Protein AF-A0A2Y9SHF9-F1 (afdb_monomer)

Organism: Physeter macrocephalus (NCBI:txid9755)

Mean predicted aligned error: 4.74 Å

Secondary structure (DSSP, 8-state):
-TTT-----HHHHHHTTS-S----TTTHHHHHHHHHHHHHHS-HHHHHHHHHHHHHTTHHHHHHHHHHHHHHHHHHHTSHHHHHHHHHHHHHHHHT-

InterPro domains:
  IPR001753 Enoyl-CoA hydratase/isomerase-like domain [PF00378] (1-93)
  IPR014748 Enoyl-CoA hydratase, C-terminal [G3DSA:1.10.12.10] (41-97)
  IPR029045 ClpP/crotonase-like domain superfamily [SSF52096] (1-84)
  IPR051053 Enoyl-CoA hydratase/isomerase and chromodomain-containing protein [PTHR43684] (1-96)

pLDDT: mean 94.48, std 7.73, range [48.03, 98.62]

Sequence (97 aa):
MLLGGRKLTAQEACGKGLVSQVFWPGTFTQEVMVRVKELASCSPVVLEESKALVRCNMKLELEQANERECEVLKKIWGSAQGMDSMLKYLQRKIDEF

Foldseek 3Di:
DPPVPDDDDQVRCCVVVNHVDDDDPVCVVVVVVVVVVVVVPDDPVVVVVVVCVVCVVCVVVVVVVVVVVVVVVVVLCPDPNSVVVVVVVVVVVVVVD

Structure (mmCIF, N/CA/C/O backbone):
data_AF-A0A2Y9SHF9-F1
#
_entry.id   AF-A0A2Y9SHF9-F1
#
loop_
_atom_site.group_PDB
_atom_site.id
_atom_site.type_symbol
_atom_site.label_atom_id
_atom_site.label_alt_id
_atom_site.label_comp_id
_atom_site.label_asym_id
_atom_site.label_entity_id
_atom_site.label_seq_id
_atom_site.pdbx_PDB_ins_code
_atom_site.Cartn_x
_atom_site.Cartn_y
_atom_site.Cartn_z
_atom_site.occupancy
_atom_site.B_iso_or_equiv
_atom_site.auth_seq_id
_atom_site.auth_comp_id
_atom_site.auth_asym_id
_atom_site.auth_atom_id
_atom_site.pdbx_PDB_model_num
ATOM 1 N N . MET A 1 1 ? -1.634 -5.908 -13.264 1.00 86.50 1 MET A N 1
ATOM 2 C CA . MET A 1 1 ? -1.306 -4.540 -12.809 1.00 86.50 1 MET A CA 1
ATOM 3 C C . MET A 1 1 ? 0.113 -4.176 -13.206 1.00 86.50 1 MET A C 1
ATOM 5 O O . MET A 1 1 ? 0.263 -3.215 -13.937 1.00 86.50 1 MET A O 1
ATOM 9 N N . LEU A 1 2 ? 1.112 -4.976 -12.819 1.00 92.94 2 LEU A N 1
ATOM 10 C CA . LEU A 1 2 ? 2.528 -4.630 -12.992 1.00 92.94 2 LEU A CA 1
ATOM 11 C C . LEU A 1 2 ? 2.990 -4.519 -14.458 1.00 92.94 2 LEU A C 1
ATOM 13 O O . LEU A 1 2 ? 3.542 -3.496 -14.830 1.00 92.94 2 LEU A O 1
ATOM 17 N N . LEU A 1 3 ? 2.720 -5.517 -15.309 1.00 91.31 3 LEU A N 1
ATOM 18 C CA . LEU A 1 3 ? 3.216 -5.504 -16.700 1.00 91.31 3 LEU A CA 1
ATOM 19 C C . LEU A 1 3 ? 2.264 -4.810 -17.685 1.00 91.31 3 LEU A C 1
ATOM 21 O O . LEU A 1 3 ? 2.690 -4.059 -18.550 1.00 91.31 3 LEU A O 1
ATOM 25 N N . GLY A 1 4 ? 0.956 -5.046 -17.545 1.00 88.31 4 GLY A N 1
ATOM 26 C CA . GLY A 1 4 ? -0.053 -4.502 -18.463 1.00 88.31 4 GLY A CA 1
ATOM 27 C C . GLY A 1 4 ? -0.532 -3.082 -18.145 1.00 88.31 4 GLY A C 1
ATOM 28 O O . GLY A 1 4 ? -1.436 -2.604 -18.818 1.00 88.31 4 GLY A O 1
ATOM 29 N N . GLY A 1 5 ? -0.037 -2.444 -17.075 1.00 89.38 5 GLY A N 1
ATOM 30 C CA . GLY A 1 5 ? -0.367 -1.053 -16.716 1.00 89.38 5 GLY A CA 1
ATOM 31 C C . GLY A 1 5 ? -1.857 -0.729 -16.506 1.00 89.38 5 GLY A C 1
ATOM 32 O O . GLY A 1 5 ? -2.235 0.440 -16.459 1.00 89.38 5 GLY A O 1
ATOM 33 N N . ARG A 1 6 ? -2.728 -1.741 -16.408 1.00 94.25 6 ARG A N 1
ATOM 34 C CA . ARG A 1 6 ? -4.185 -1.563 -16.353 1.00 94.25 6 ARG A CA 1
ATOM 35 C C . ARG A 1 6 ? -4.608 -0.823 -15.081 1.00 94.25 6 ARG A C 1
ATOM 37 O O . ARG A 1 6 ? -4.343 -1.301 -13.976 1.00 94.25 6 ARG A O 1
ATOM 44 N N . LYS A 1 7 ? -5.338 0.282 -15.257 1.00 95.06 7 LYS A N 1
ATOM 45 C CA . LYS A 1 7 ? -6.026 1.009 -14.180 1.00 95.06 7 LYS A CA 1
ATOM 46 C C . LYS A 1 7 ? -7.223 0.199 -13.678 1.00 95.06 7 LYS A C 1
ATOM 48 O O . LYS A 1 7 ? -7.902 -0.448 -14.474 1.00 95.06 7 LYS A O 1
ATOM 53 N N . LEU A 1 8 ? -7.464 0.243 -12.372 1.00 95.81 8 LEU A N 1
ATOM 54 C CA . LEU A 1 8 ? -8.583 -0.434 -11.719 1.00 95.81 8 LEU A CA 1
ATOM 55 C C . LEU A 1 8 ? -9.496 0.593 -11.056 1.00 95.81 8 LEU A C 1
ATOM 57 O O . LEU A 1 8 ? -9.021 1.570 -10.478 1.00 95.81 8 LEU A O 1
ATOM 61 N N . THR A 1 9 ? -10.798 0.344 -11.114 1.00 97.50 9 THR A N 1
ATOM 62 C CA . THR A 1 9 ? -11.783 1.043 -10.284 1.00 97.50 9 THR A CA 1
ATOM 63 C C . THR A 1 9 ? -11.660 0.609 -8.818 1.00 97.50 9 THR A C 1
ATOM 65 O O . THR A 1 9 ? -11.090 -0.441 -8.512 1.00 97.50 9 THR A O 1
ATOM 68 N N . ALA A 1 10 ? -12.239 1.384 -7.893 1.00 97.62 10 ALA A N 1
ATOM 69 C CA . ALA A 1 10 ? -12.247 1.033 -6.469 1.00 97.62 10 ALA A CA 1
ATOM 70 C C . ALA A 1 10 ? -12.907 -0.336 -6.207 1.00 97.62 10 ALA A C 1
ATOM 72 O O . ALA A 1 10 ? -12.397 -1.126 -5.417 1.00 97.62 10 ALA A O 1
ATOM 73 N N . GLN A 1 11 ? -13.997 -0.645 -6.921 1.00 97.56 11 GLN A N 1
ATOM 74 C CA . GLN A 1 11 ? -14.704 -1.927 -6.815 1.00 97.56 11 GLN A CA 1
ATOM 75 C C . GLN A 1 11 ? -13.848 -3.099 -7.312 1.00 97.56 11 GLN A C 1
ATOM 77 O O . GLN A 1 11 ? -13.742 -4.122 -6.640 1.00 97.56 11 GLN A O 1
ATOM 82 N N . GLU A 1 12 ? -13.165 -2.944 -8.449 1.00 97.56 12 GLU A N 1
ATOM 83 C CA . GLU A 1 12 ? -12.260 -3.982 -8.960 1.00 97.56 12 GLU A CA 1
ATOM 84 C C . GLU A 1 12 ? -11.056 -4.211 -8.043 1.00 97.56 12 GLU A C 1
ATOM 8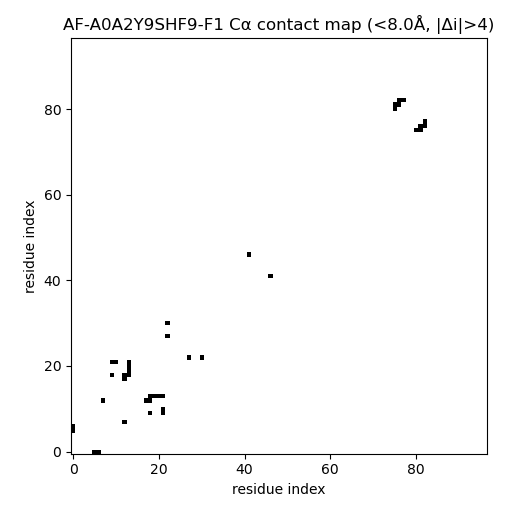6 O O . GLU A 1 12 ? -10.624 -5.349 -7.866 1.00 97.56 12 GLU A O 1
ATOM 91 N N . ALA A 1 13 ? -10.503 -3.142 -7.463 1.00 97.81 13 ALA A N 1
ATOM 92 C CA . ALA A 1 13 ? -9.416 -3.240 -6.496 1.00 97.81 13 ALA A CA 1
ATOM 93 C C . ALA A 1 13 ? -9.873 -3.943 -5.206 1.00 97.81 13 ALA A C 1
ATOM 95 O O . ALA A 1 13 ? -9.126 -4.756 -4.658 1.00 97.81 13 ALA A O 1
ATOM 96 N N . CYS A 1 14 ? -11.113 -3.693 -4.770 1.00 97.56 14 CYS A N 1
ATOM 97 C CA . CYS A 1 14 ? -11.725 -4.374 -3.632 1.00 97.56 14 CYS A CA 1
ATOM 98 C C . CYS A 1 14 ? -11.882 -5.875 -3.895 1.00 97.56 14 CYS A C 1
ATOM 100 O O . CYS A 1 14 ? -11.426 -6.693 -3.101 1.00 97.56 14 CYS A O 1
ATOM 102 N N . GLY A 1 15 ? -12.408 -6.252 -5.065 1.00 97.56 15 GLY A N 1
ATOM 103 C CA . GLY A 1 15 ? -12.531 -7.657 -5.473 1.00 97.56 15 GLY A CA 1
ATOM 104 C C . GLY A 1 15 ? -11.193 -8.391 -5.646 1.00 97.56 15 GLY A C 1
ATOM 105 O O . GLY A 1 15 ? 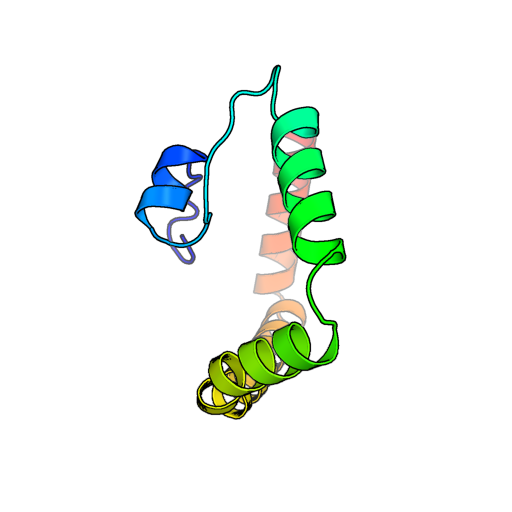-11.172 -9.615 -5.736 1.00 97.56 15 GLY A O 1
ATOM 106 N N . LYS A 1 16 ? -10.069 -7.665 -5.693 1.00 97.12 16 LYS A N 1
ATOM 107 C CA . LYS A 1 16 ? -8.705 -8.218 -5.769 1.00 97.12 16 LYS A CA 1
ATOM 108 C C . LYS A 1 16 ? -7.947 -8.173 -4.438 1.00 97.12 16 LYS A C 1
ATOM 110 O O . LYS A 1 16 ? -6.773 -8.529 -4.421 1.00 97.12 16 LYS A O 1
ATOM 115 N N . GLY A 1 17 ? -8.580 -7.720 -3.355 1.00 96.62 17 GLY A N 1
ATOM 116 C CA . GLY A 1 17 ? -7.962 -7.629 -2.029 1.00 96.62 17 GLY A CA 1
ATOM 117 C C . GLY A 1 17 ? -6.974 -6.470 -1.849 1.00 96.62 17 GLY A C 1
ATOM 118 O O . GLY A 1 17 ? -6.267 -6.433 -0.849 1.00 96.62 17 GLY A O 1
ATOM 119 N N . LEU A 1 18 ? -6.913 -5.518 -2.789 1.00 97.12 18 LEU A N 1
ATOM 120 C CA . LEU A 1 18 ? -6.073 -4.318 -2.664 1.00 97.12 18 LEU A CA 1
ATOM 121 C C . LEU A 1 18 ? -6.757 -3.217 -1.837 1.00 97.12 18 LEU A C 1
ATOM 123 O O . LEU A 1 18 ? -6.090 -2.392 -1.219 1.00 97.12 18 LEU A O 1
ATOM 127 N N . VAL A 1 19 ? -8.090 -3.198 -1.843 1.00 97.88 19 VAL A N 1
ATOM 128 C CA . VAL A 1 19 ? -8.928 -2.277 -1.067 1.00 97.88 19 VAL A CA 1
ATOM 129 C C . VAL A 1 19 ? -9.799 -3.102 -0.126 1.00 97.88 19 VAL A C 1
ATOM 131 O O . VAL A 1 19 ? -10.410 -4.074 -0.557 1.00 97.88 19 VAL A O 1
ATOM 134 N N . SER A 1 20 ? -9.882 -2.712 1.145 1.00 97.06 20 SER A N 1
ATOM 135 C CA . SER A 1 20 ? -10.679 -3.449 2.137 1.00 97.06 20 SER A CA 1
ATOM 136 C C . SER A 1 20 ? -12.181 -3.171 2.030 1.00 97.06 20 SER A C 1
ATOM 138 O O . SER A 1 20 ? -12.986 -4.051 2.314 1.00 97.06 20 SER A O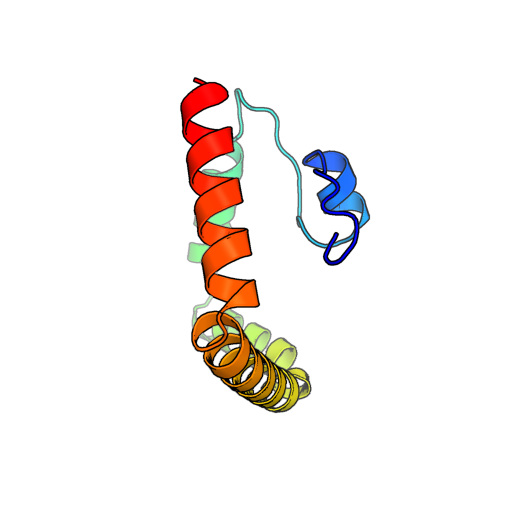 1
ATOM 140 N N . GLN A 1 21 ? -12.571 -1.949 1.649 1.00 97.25 21 GLN A N 1
ATOM 141 C CA . GLN A 1 21 ? -13.970 -1.544 1.490 1.00 97.25 21 GLN A CA 1
ATOM 142 C C . GLN A 1 21 ? -14.082 -0.299 0.595 1.00 97.25 21 GLN A C 1
ATOM 144 O O . GLN A 1 21 ? -13.201 0.560 0.609 1.0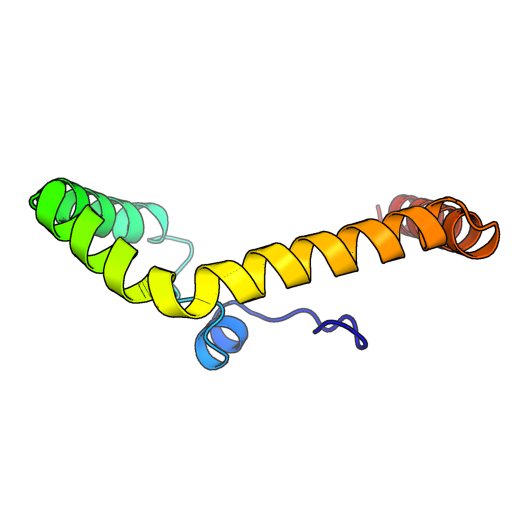0 97.25 21 GLN A O 1
ATOM 149 N N . VAL A 1 22 ? -15.173 -0.186 -0.168 1.00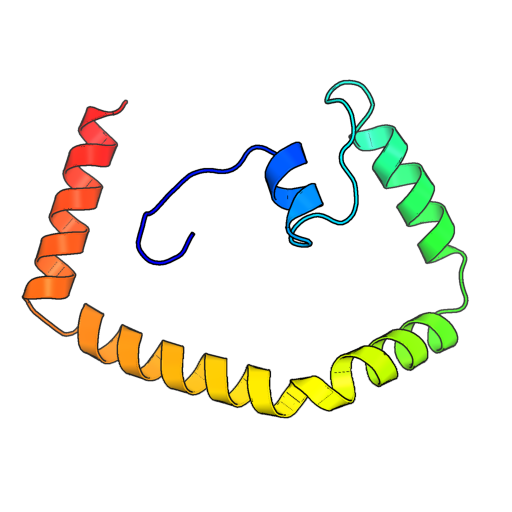 97.88 22 VAL A N 1
ATOM 150 C CA . VAL A 1 22 ? -15.468 0.967 -1.036 1.00 97.88 22 VAL A CA 1
ATOM 151 C C . VAL A 1 22 ? -16.646 1.756 -0.472 1.00 97.88 22 VAL A C 1
ATOM 153 O O . VAL A 1 22 ? -17.676 1.172 -0.142 1.00 97.88 22 VAL A O 1
ATOM 156 N N . PHE A 1 23 ? -16.510 3.081 -0.422 1.00 97.50 23 PHE A N 1
ATOM 157 C CA . PHE A 1 23 ? -17.571 4.001 -0.008 1.00 97.50 23 PHE A CA 1
ATOM 158 C C . PHE A 1 23 ? -17.925 4.976 -1.128 1.00 97.50 23 PHE A C 1
ATOM 160 O O . PHE A 1 23 ? -17.119 5.242 -2.023 1.00 97.50 23 PHE A O 1
ATOM 167 N N . TRP A 1 24 ? -19.135 5.528 -1.062 1.00 96.69 24 TRP A N 1
ATOM 168 C CA . TRP A 1 24 ? -19.579 6.556 -1.994 1.00 96.69 24 TRP 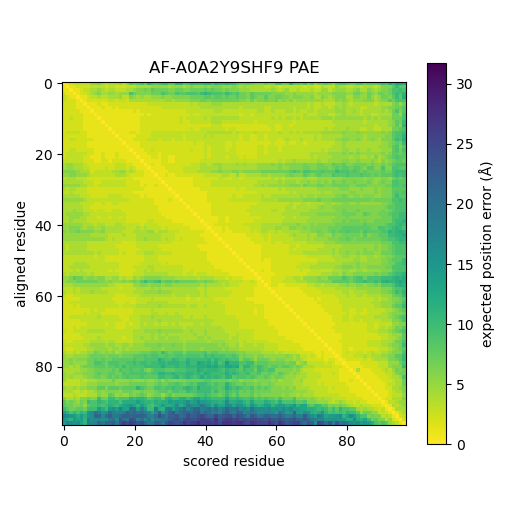A CA 1
ATOM 169 C C . TRP A 1 24 ? -18.854 7.883 -1.744 1.00 96.69 24 TRP A C 1
ATOM 171 O O . TRP A 1 24 ? -18.604 8.225 -0.587 1.00 96.69 24 TRP A O 1
ATOM 181 N N . PRO A 1 25 ? -18.573 8.681 -2.791 1.00 97.06 25 PRO A N 1
ATOM 182 C CA . PRO A 1 25 ? -17.845 9.940 -2.635 1.00 97.06 25 PRO A CA 1
ATOM 183 C C . PRO A 1 25 ? -18.483 10.905 -1.626 1.00 97.06 25 PRO A C 1
ATOM 185 O O . PRO A 1 25 ? -17.772 11.520 -0.839 1.00 97.06 25 PRO A O 1
ATOM 188 N N . GLY A 1 26 ? -19.818 10.998 -1.604 1.00 97.69 26 GLY A N 1
ATOM 189 C CA . GLY A 1 26 ? -20.544 11.914 -0.716 1.00 97.69 26 GLY A CA 1
ATOM 190 C C . GLY A 1 26 ? -20.486 11.551 0.771 1.00 97.69 26 GLY A C 1
ATOM 191 O O . GLY A 1 26 ? -20.658 12.429 1.609 1.00 97.69 26 GLY A O 1
ATOM 192 N N . THR A 1 27 ? -20.220 10.287 1.113 1.00 96.81 27 THR A N 1
ATOM 193 C CA . THR A 1 27 ? -20.174 9.812 2.508 1.00 96.81 27 THR A CA 1
ATOM 194 C C . THR A 1 27 ? -18.790 9.343 2.943 1.00 96.81 27 THR A C 1
ATOM 196 O O . THR A 1 27 ? -18.593 9.062 4.123 1.00 96.81 27 THR A O 1
ATOM 199 N N . PHE A 1 28 ? -17.815 9.299 2.028 1.00 97.69 28 PHE A N 1
ATOM 200 C CA . PHE A 1 28 ? -16.482 8.738 2.255 1.00 97.69 28 PHE A CA 1
ATOM 201 C C . PHE A 1 28 ? -15.844 9.227 3.561 1.00 97.69 28 PHE A C 1
ATOM 203 O O . PHE A 1 28 ? -15.473 8.420 4.410 1.00 97.69 28 PHE A O 1
ATOM 210 N N . THR A 1 29 ? -15.775 10.544 3.760 1.00 97.75 29 THR A N 1
ATOM 211 C CA . THR A 1 29 ? -15.152 11.129 4.954 1.00 97.75 29 THR A CA 1
ATOM 212 C C . THR A 1 29 ? -15.874 10.713 6.233 1.00 97.75 29 THR A C 1
ATOM 214 O O . THR A 1 29 ? -15.227 10.348 7.211 1.00 97.75 29 THR A O 1
ATOM 217 N N . GLN A 1 30 ? -17.208 10.727 6.239 1.00 97.88 30 GLN A N 1
ATOM 218 C CA . GLN A 1 30 ? -17.992 10.343 7.412 1.00 97.88 30 GLN A CA 1
ATOM 219 C C . GLN A 1 30 ? -17.799 8.858 7.750 1.00 97.88 30 GLN A C 1
ATOM 221 O O . GLN A 1 30 ? -17.504 8.528 8.897 1.00 97.88 30 GLN A O 1
ATOM 226 N N . GLU A 1 31 ? -17.906 7.980 6.751 1.00 97.75 31 GLU A N 1
ATOM 227 C CA . GLU A 1 31 ? -17.741 6.528 6.900 1.00 97.75 31 GLU A CA 1
ATOM 228 C C . GLU A 1 31 ? -16.346 6.152 7.422 1.00 97.75 31 GLU A C 1
ATOM 230 O O . GLU A 1 31 ? -16.216 5.278 8.285 1.00 97.75 31 GLU A O 1
ATOM 235 N N . VAL A 1 32 ? -15.302 6.832 6.933 1.00 98.19 32 VAL A N 1
ATOM 236 C CA . VAL A 1 32 ? -13.923 6.654 7.408 1.00 98.19 32 VAL A CA 1
ATOM 237 C C . VAL A 1 32 ? -13.784 7.143 8.847 1.00 98.19 32 VAL A C 1
ATOM 239 O O . VAL A 1 32 ? -13.245 6.425 9.688 1.00 98.19 32 VAL A O 1
ATOM 242 N N . MET A 1 33 ? -14.297 8.335 9.163 1.00 98.12 33 MET A N 1
ATOM 243 C CA . MET A 1 33 ? -14.146 8.918 10.498 1.00 98.12 33 MET A CA 1
ATOM 244 C C . MET A 1 33 ? -14.834 8.102 11.592 1.00 98.12 33 MET A C 1
ATOM 246 O O . MET A 1 33 ? -14.298 8.017 12.695 1.00 98.12 33 MET A O 1
ATOM 250 N N . VAL A 1 34 ? -15.991 7.495 11.313 1.00 97.94 34 VAL A N 1
ATOM 251 C CA . VAL A 1 34 ? -16.667 6.601 12.269 1.00 97.94 34 VAL A CA 1
ATOM 252 C C . VAL A 1 34 ? -15.773 5.402 12.604 1.00 97.94 34 VAL A C 1
ATOM 254 O O . VAL A 1 34 ? -15.469 5.180 13.773 1.00 97.94 34 VAL A O 1
ATOM 257 N N . ARG A 1 35 ? -15.236 4.715 11.591 1.00 97.75 35 ARG A N 1
ATOM 258 C CA . ARG A 1 35 ? -14.361 3.542 11.779 1.00 97.75 35 ARG A CA 1
ATOM 259 C C . ARG A 1 35 ? -13.040 3.884 12.459 1.00 97.75 35 ARG A C 1
ATOM 261 O O . ARG A 1 35 ? -12.546 3.119 13.279 1.00 97.75 35 ARG A O 1
ATOM 268 N N . VAL A 1 36 ? -12.460 5.043 12.146 1.00 97.88 36 VAL A N 1
ATOM 269 C CA . VAL A 1 36 ? -11.241 5.515 12.821 1.00 97.88 36 VAL A CA 1
ATOM 270 C C . VAL A 1 36 ? -11.509 5.771 14.302 1.00 97.88 36 VAL A C 1
ATOM 272 O O . VAL A 1 36 ? -10.685 5.394 15.130 1.00 97.88 36 VAL A O 1
ATOM 275 N N . LYS A 1 37 ? -12.657 6.364 14.659 1.00 98.25 37 LYS A N 1
ATOM 276 C CA . LYS A 1 37 ? -13.041 6.562 16.067 1.00 98.25 37 LYS A CA 1
ATOM 277 C C . LYS A 1 37 ? -13.239 5.235 16.796 1.00 98.25 37 LYS A C 1
ATOM 279 O O . LYS A 1 37 ? -12.788 5.104 17.928 1.00 98.25 37 LYS A O 1
ATOM 284 N N . GLU A 1 38 ? -13.857 4.254 16.144 1.00 97.50 38 GLU A N 1
ATOM 285 C CA . GLU A 1 38 ? -14.020 2.903 16.693 1.00 97.50 38 GLU A CA 1
ATOM 286 C C . GLU A 1 38 ? -12.658 2.239 16.942 1.00 97.50 38 GLU A C 1
ATOM 288 O O . GLU A 1 38 ? -12.372 1.808 18.060 1.00 97.50 38 GLU A O 1
ATOM 293 N N . LEU A 1 39 ? -11.766 2.244 15.946 1.00 97.38 39 LEU A N 1
ATOM 294 C CA . LEU A 1 39 ? -10.409 1.709 16.090 1.00 97.38 39 LEU A CA 1
ATOM 295 C C . LEU A 1 39 ? -9.617 2.434 17.185 1.00 97.38 39 LEU A C 1
ATOM 297 O O . LEU A 1 39 ? -8.957 1.785 17.988 1.00 97.38 39 LEU A O 1
ATOM 301 N N . ALA A 1 40 ? -9.715 3.761 17.266 1.00 97.69 40 ALA A N 1
ATOM 302 C CA . ALA A 1 40 ? -9.028 4.552 18.285 1.00 97.69 40 ALA A CA 1
ATOM 303 C C . ALA A 1 40 ? -9.552 4.303 19.711 1.00 97.69 40 ALA A C 1
ATOM 305 O O . ALA A 1 40 ? -8.846 4.591 20.673 1.00 97.69 40 ALA A O 1
ATOM 306 N N . SER A 1 41 ? -10.771 3.772 19.857 1.00 98.00 41 SER A N 1
ATOM 307 C CA . SER A 1 41 ? -11.330 3.386 21.158 1.00 98.00 41 SER A CA 1
ATOM 308 C C . SER A 1 41 ? -10.901 1.989 21.625 1.00 98.00 41 SER A C 1
ATOM 310 O O . SER A 1 41 ? -11.122 1.633 22.782 1.00 98.00 41 SER A O 1
ATOM 312 N N . CYS A 1 42 ? -10.276 1.195 20.749 1.00 97.31 42 CYS A N 1
ATOM 313 C CA . CYS A 1 42 ? -9.734 -0.113 21.104 1.00 97.31 42 CYS A CA 1
ATOM 314 C C . CYS A 1 42 ? -8.455 0.013 21.946 1.00 97.31 42 CYS A C 1
ATOM 316 O O . CYS A 1 42 ? -7.740 1.014 21.895 1.00 97.31 42 CYS A O 1
ATOM 318 N N . SER A 1 43 ? -8.127 -1.047 22.693 1.00 97.88 43 SER A N 1
ATOM 319 C CA . SER A 1 43 ? -6.864 -1.112 23.435 1.00 97.88 43 SER A CA 1
ATOM 320 C C . SER A 1 43 ? -5.668 -1.053 22.472 1.00 97.88 43 SER A C 1
ATOM 322 O O . SER A 1 43 ? -5.579 -1.901 21.577 1.00 97.88 43 SER A O 1
ATOM 324 N N . PRO A 1 44 ? -4.722 -0.115 22.662 1.00 97.62 44 PRO A N 1
ATOM 325 C CA . PRO A 1 44 ? -3.570 0.028 21.775 1.00 97.62 44 PRO A CA 1
ATOM 326 C C . PRO A 1 44 ? -2.694 -1.228 21.767 1.00 97.62 44 PRO A C 1
ATOM 328 O O . PRO A 1 44 ? -2.252 -1.648 20.703 1.00 97.62 44 PRO A O 1
ATOM 331 N N . VAL A 1 45 ? -2.531 -1.882 22.923 1.00 98.25 45 VAL A N 1
ATOM 332 C CA . VAL A 1 45 ? -1.756 -3.127 23.049 1.00 98.25 45 VAL A CA 1
ATOM 333 C C . VAL A 1 45 ? -2.389 -4.245 22.222 1.00 98.25 45 VAL A C 1
ATOM 335 O O . VAL A 1 45 ? -1.699 -4.958 21.506 1.00 98.25 45 VAL A O 1
ATOM 338 N N . VAL A 1 46 ? -3.721 -4.373 22.248 1.00 98.19 46 VAL A N 1
ATOM 339 C CA . VAL A 1 46 ? -4.420 -5.408 21.467 1.00 98.19 46 VAL A CA 1
ATOM 340 C C . VAL A 1 46 ? -4.244 -5.174 19.967 1.00 98.19 46 VAL A C 1
ATOM 342 O O . VAL A 1 46 ? -4.017 -6.127 19.221 1.00 98.19 46 VAL A O 1
ATOM 345 N N . LEU A 1 47 ? -4.331 -3.919 19.517 1.00 98.31 47 LEU A N 1
ATOM 346 C CA . LEU A 1 47 ? -4.123 -3.572 18.110 1.00 98.31 47 LEU A CA 1
ATOM 347 C C . LEU A 1 47 ? -2.683 -3.844 17.658 1.00 98.31 47 LEU A C 1
ATOM 349 O O . LEU A 1 47 ? -2.475 -4.350 16.553 1.00 98.31 47 LEU A O 1
ATOM 353 N N . GLU A 1 48 ? -1.703 -3.524 18.502 1.00 98.31 48 GLU A N 1
ATOM 354 C CA . GLU A 1 48 ? -0.286 -3.759 18.231 1.00 98.31 48 GLU A CA 1
ATOM 355 C C . GLU A 1 48 ? 0.024 -5.253 18.111 1.00 98.31 48 GLU A C 1
ATOM 357 O O . GLU A 1 48 ? 0.530 -5.684 17.074 1.00 98.31 48 GLU A O 1
ATOM 362 N N . GLU A 1 49 ? -0.371 -6.051 19.104 1.00 98.38 49 GLU A N 1
ATOM 363 C CA . GLU A 1 49 ? -0.158 -7.502 19.114 1.00 98.38 49 GLU A CA 1
ATOM 364 C C . GLU A 1 49 ? -0.859 -8.186 17.933 1.00 98.38 49 GLU A C 1
ATOM 366 O O . GLU A 1 49 ? -0.264 -9.001 17.223 1.00 98.38 49 GLU A O 1
ATOM 371 N N . SER A 1 50 ? -2.103 -7.793 17.637 1.00 98.12 50 SER A N 1
ATOM 372 C CA . SER A 1 50 ? -2.848 -8.336 16.493 1.00 98.12 50 SER A CA 1
ATOM 373 C C . SER A 1 50 ? -2.125 -8.063 15.172 1.00 98.12 50 SER A C 1
ATOM 375 O O . SER A 1 50 ? -1.988 -8.952 14.328 1.00 98.12 50 SER A O 1
ATOM 377 N N . LYS A 1 51 ? -1.614 -6.840 14.985 1.00 98.00 51 LYS A N 1
ATOM 378 C CA . LYS A 1 51 ? -0.853 -6.477 13.785 1.00 98.00 51 LYS A CA 1
ATOM 379 C C . LYS A 1 51 ? 0.494 -7.195 13.731 1.00 98.00 51 LYS A C 1
ATOM 381 O O . LYS A 1 51 ? 0.908 -7.602 12.645 1.00 98.00 51 L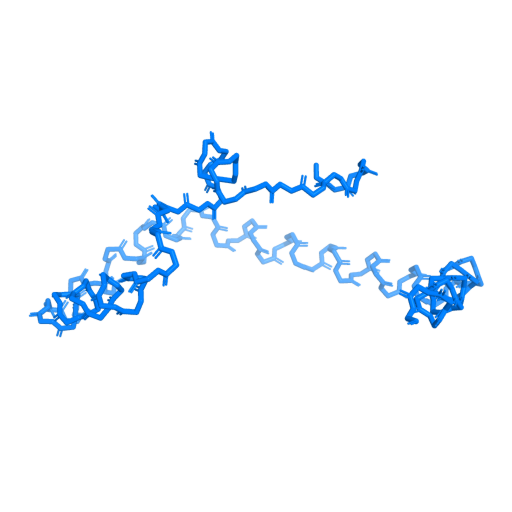YS A O 1
ATOM 386 N N . ALA A 1 52 ? 1.171 -7.355 14.866 1.00 98.06 52 ALA A N 1
ATOM 387 C CA . ALA A 1 52 ? 2.446 -8.058 14.955 1.00 98.06 52 ALA A CA 1
ATOM 388 C C . ALA A 1 52 ? 2.303 -9.524 14.524 1.00 98.06 52 ALA A C 1
ATOM 390 O O . ALA A 1 52 ? 3.081 -9.985 13.686 1.00 98.06 52 ALA A O 1
ATOM 391 N N . LEU A 1 53 ? 1.264 -10.216 15.001 1.00 98.19 53 LEU A N 1
ATOM 392 C CA . LEU A 1 53 ? 0.958 -11.599 14.621 1.00 98.19 53 LEU A CA 1
ATOM 393 C C . LEU A 1 53 ? 0.646 -11.751 13.127 1.00 98.19 53 LEU A C 1
ATOM 395 O O . LEU A 1 53 ? 1.105 -12.700 12.501 1.00 98.19 53 LEU A O 1
ATOM 399 N N . VAL A 1 54 ? -0.086 -10.807 12.527 1.00 97.44 54 VAL A N 1
ATOM 400 C CA . VAL A 1 54 ? -0.357 -10.829 11.077 1.00 97.44 54 VAL A CA 1
ATOM 401 C C . VAL A 1 54 ? 0.908 -10.540 10.260 1.00 97.44 54 VAL A C 1
ATOM 403 O O . VAL A 1 54 ? 1.069 -11.069 9.166 1.00 97.44 54 VAL A O 1
ATOM 406 N N . ARG A 1 55 ? 1.809 -9.684 10.758 1.00 97.56 55 ARG A N 1
ATOM 407 C CA . ARG A 1 55 ? 2.987 -9.212 10.011 1.00 97.56 55 ARG A CA 1
ATOM 408 C C . ARG A 1 55 ? 4.202 -10.133 10.127 1.00 97.56 55 ARG A C 1
ATOM 410 O O . ARG A 1 55 ? 5.094 -10.030 9.282 1.00 97.56 55 ARG A O 1
ATOM 417 N N . CYS A 1 56 ? 4.288 -10.967 11.164 1.00 96.06 56 CYS A N 1
ATOM 418 C CA . CYS A 1 56 ? 5.514 -11.689 11.510 1.00 96.06 56 CYS A CA 1
ATOM 419 C C . CYS A 1 56 ? 5.957 -12.686 10.428 1.00 96.06 56 CYS A C 1
ATOM 421 O O . CYS A 1 56 ? 7.139 -12.725 10.094 1.00 96.06 56 CYS A O 1
ATOM 423 N N . ASN A 1 57 ? 5.019 -13.416 9.821 1.00 94.81 57 ASN A N 1
ATOM 424 C CA . ASN A 1 57 ? 5.298 -14.421 8.792 1.00 94.81 57 ASN A CA 1
ATOM 425 C C . ASN A 1 57 ? 5.792 -13.815 7.466 1.00 94.81 57 ASN A C 1
ATOM 427 O O . ASN A 1 57 ? 6.593 -14.432 6.778 1.00 94.81 57 ASN A O 1
ATOM 431 N N . MET A 1 58 ? 5.360 -12.599 7.127 1.00 96.81 58 MET A N 1
ATOM 432 C CA . MET A 1 58 ? 5.720 -11.930 5.872 1.00 96.81 58 MET A CA 1
ATOM 433 C C . MET A 1 58 ? 6.906 -10.976 6.021 1.00 96.81 58 MET A C 1
ATOM 435 O O . MET A 1 58 ? 7.357 -10.395 5.034 1.00 96.81 58 MET A O 1
ATOM 439 N N . LYS A 1 59 ? 7.395 -10.731 7.245 1.00 97.50 59 LYS A N 1
ATOM 440 C CA . LYS A 1 59 ? 8.314 -9.612 7.476 1.00 97.50 59 LYS A CA 1
ATOM 441 C C . LYS A 1 59 ? 9.613 -9.717 6.699 1.00 97.50 59 LYS A C 1
ATOM 443 O O . LYS A 1 59 ? 9.950 -8.768 5.995 1.00 97.50 59 LYS A O 1
ATOM 448 N N . LEU A 1 60 ? 10.267 -10.864 6.796 1.00 97.75 60 LEU A N 1
ATOM 449 C CA . LEU A 1 60 ? 11.521 -11.112 6.102 1.00 97.75 60 LEU A CA 1
ATOM 450 C C . LEU A 1 60 ? 11.334 -11.107 4.579 1.00 97.75 60 LEU A C 1
ATOM 452 O O . LEU A 1 60 ? 12.137 -10.530 3.854 1.00 97.75 60 LEU A O 1
ATOM 456 N N . GLU A 1 61 ? 10.251 -11.708 4.084 1.00 98.06 61 GLU A N 1
ATOM 457 C CA . GLU A 1 61 ? 9.967 -11.765 2.646 1.00 98.06 61 GLU A CA 1
ATOM 458 C C . GLU A 1 61 ? 9.769 -10.369 2.045 1.00 98.06 61 GLU A C 1
ATOM 460 O O . GLU A 1 61 ? 10.277 -10.086 0.959 1.00 98.06 61 GLU A O 1
ATOM 465 N N . LEU A 1 62 ? 9.078 -9.481 2.769 1.00 98.44 62 LEU A N 1
ATOM 466 C CA . LEU A 1 62 ? 8.876 -8.089 2.367 1.00 98.44 62 LEU A CA 1
ATOM 467 C C . LEU A 1 62 ? 10.184 -7.290 2.377 1.00 98.44 62 LEU A C 1
ATOM 469 O O . LEU A 1 62 ? 10.414 -6.498 1.465 1.00 98.44 62 LEU A O 1
ATOM 473 N N . GLU A 1 63 ? 11.045 -7.500 3.375 1.00 98.44 63 GLU A N 1
ATOM 474 C CA . GLU A 1 63 ? 12.366 -6.859 3.450 1.00 98.44 63 GLU A CA 1
ATOM 475 C C . GLU A 1 63 ? 13.240 -7.272 2.258 1.00 98.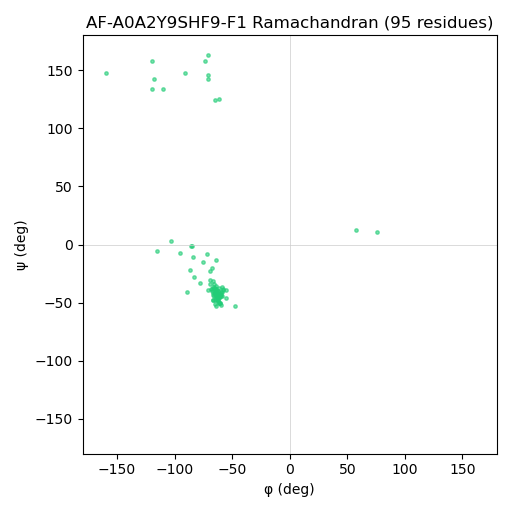44 63 GLU A C 1
ATOM 477 O O . GLU A 1 63 ? 13.749 -6.419 1.530 1.00 98.44 63 GLU A O 1
ATOM 482 N N . GLN A 1 64 ? 13.313 -8.571 1.969 1.00 98.56 64 GLN A N 1
ATOM 483 C CA . GLN A 1 64 ? 14.074 -9.082 0.830 1.00 98.56 64 GLN A CA 1
ATOM 484 C C . GLN A 1 64 ? 13.484 -8.659 -0.523 1.00 98.56 64 GLN A C 1
ATOM 486 O O . GLN A 1 64 ? 14.225 -8.430 -1.480 1.00 98.56 64 GLN A O 1
ATOM 491 N N . ALA A 1 65 ? 12.154 -8.586 -0.646 1.00 98.44 65 ALA A N 1
ATOM 492 C CA . ALA A 1 65 ? 11.509 -8.083 -1.856 1.00 98.44 65 ALA A CA 1
ATOM 493 C C . ALA A 1 65 ? 11.897 -6.621 -2.106 1.00 98.44 65 ALA A C 1
ATOM 495 O O . ALA A 1 65 ? 12.351 -6.303 -3.203 1.00 98.44 65 ALA A O 1
ATOM 496 N N . ASN A 1 66 ? 11.823 -5.780 -1.073 1.00 98.56 66 ASN A N 1
ATOM 497 C CA . ASN A 1 66 ? 12.222 -4.378 -1.141 1.00 98.56 66 ASN A CA 1
ATOM 498 C C . ASN A 1 66 ? 13.696 -4.209 -1.550 1.00 98.56 66 ASN A C 1
ATOM 500 O O . ASN A 1 66 ? 14.002 -3.389 -2.414 1.00 98.56 66 ASN A O 1
ATOM 504 N N . GLU A 1 67 ? 14.607 -5.004 -0.981 1.00 98.62 67 GLU A N 1
ATOM 505 C CA . GLU A 1 67 ? 16.027 -4.984 -1.361 1.00 98.62 67 GLU A CA 1
ATOM 506 C C . GLU A 1 67 ? 16.228 -5.333 -2.840 1.00 98.62 67 GLU A C 1
ATOM 508 O O . GLU A 1 67 ? 16.866 -4.578 -3.577 1.00 98.62 67 GLU A O 1
ATOM 513 N N . ARG A 1 68 ? 15.636 -6.441 -3.305 1.00 98.56 68 ARG A N 1
ATOM 514 C CA . ARG A 1 68 ? 15.744 -6.869 -4.709 1.00 98.56 68 ARG A CA 1
ATOM 515 C C . ARG A 1 68 ? 15.168 -5.832 -5.669 1.00 98.56 68 ARG A C 1
ATOM 517 O O . ARG A 1 68 ? 15.780 -5.553 -6.699 1.00 98.56 68 ARG A O 1
ATOM 524 N N . GLU A 1 69 ? 14.008 -5.265 -5.343 1.00 98.19 69 GLU A N 1
ATOM 525 C CA . GLU A 1 69 ? 13.369 -4.222 -6.147 1.00 98.19 69 GLU A CA 1
ATOM 526 C C . GLU A 1 69 ? 14.256 -2.977 -6.240 1.00 98.19 69 GLU A C 1
ATOM 528 O O . GLU A 1 69 ? 14.496 -2.475 -7.340 1.00 98.19 69 GLU A O 1
ATOM 533 N N . CYS A 1 70 ? 14.819 -2.525 -5.116 1.00 98.19 70 CYS A N 1
ATOM 534 C CA . CYS A 1 70 ? 15.716 -1.373 -5.077 1.00 98.19 70 CYS A CA 1
ATOM 535 C C . CYS A 1 70 ? 16.984 -1.587 -5.915 1.00 98.19 70 CYS A C 1
ATOM 537 O O . CYS A 1 70 ? 17.369 -0.697 -6.676 1.00 98.19 70 CYS A O 1
ATOM 539 N N . GLU A 1 71 ? 17.630 -2.750 -5.813 1.00 98.12 71 GLU A N 1
ATOM 540 C CA . GLU A 1 71 ? 18.840 -3.051 -6.590 1.00 98.12 71 GLU A CA 1
ATOM 541 C C . GLU A 1 71 ? 18.573 -3.070 -8.099 1.00 98.12 71 GLU A C 1
ATOM 543 O O . GLU A 1 71 ? 19.330 -2.498 -8.890 1.00 98.12 71 GLU A O 1
ATOM 548 N N . VAL A 1 72 ? 17.450 -3.656 -8.517 1.00 97.62 72 VAL A N 1
ATOM 549 C CA . VAL A 1 72 ? 17.056 -3.668 -9.930 1.00 97.62 72 VAL A CA 1
ATOM 550 C C . VAL A 1 72 ? 16.713 -2.258 -10.420 1.00 97.62 72 VAL A C 1
ATOM 552 O O . VAL A 1 72 ? 17.145 -1.877 -11.510 1.00 97.62 72 VAL A O 1
ATOM 555 N N . LEU A 1 73 ? 16.002 -1.454 -9.624 1.00 96.31 73 LEU A N 1
ATOM 556 C CA . LEU A 1 73 ? 15.669 -0.071 -9.981 1.00 96.31 73 LEU A CA 1
ATOM 557 C C . LEU A 1 73 ? 16.919 0.798 -10.157 1.00 96.31 73 LEU A C 1
ATOM 559 O O . LEU A 1 73 ? 17.019 1.498 -11.164 1.00 96.31 73 LEU A O 1
ATOM 563 N N . LYS A 1 74 ? 17.907 0.699 -9.254 1.00 95.50 74 LYS A N 1
ATOM 564 C CA . LYS A 1 74 ? 19.198 1.404 -9.386 1.00 95.50 74 LYS A CA 1
ATOM 565 C C . LYS A 1 74 ? 19.879 1.074 -10.713 1.00 95.50 74 LYS A C 1
ATOM 567 O O . LYS A 1 74 ? 20.320 1.975 -11.426 1.00 95.50 74 LYS A O 1
ATOM 572 N N . LYS A 1 75 ? 19.919 -0.213 -11.077 1.00 95.81 75 LYS A N 1
ATOM 573 C CA . LYS A 1 75 ? 20.492 -0.668 -12.350 1.00 95.81 75 LYS A CA 1
ATOM 574 C C . LYS A 1 75 ? 19.730 -0.113 -13.556 1.00 95.81 75 LYS A C 1
ATOM 576 O O . LYS A 1 75 ? 20.357 0.320 -14.519 1.00 95.81 75 LYS A O 1
ATOM 581 N N . ILE A 1 76 ? 18.396 -0.129 -13.522 1.00 94.81 76 ILE A N 1
ATOM 582 C CA . ILE A 1 76 ? 17.562 0.355 -14.631 1.00 94.81 76 ILE A CA 1
ATOM 583 C C . ILE A 1 76 ? 17.717 1.866 -14.802 1.00 94.81 76 ILE A C 1
ATOM 585 O O . ILE A 1 76 ? 17.946 2.321 -15.920 1.00 94.81 76 ILE A O 1
ATOM 589 N N . TRP A 1 77 ? 17.641 2.647 -13.727 1.00 92.19 77 TRP A N 1
ATOM 590 C CA . TRP A 1 77 ? 17.794 4.103 -13.798 1.00 92.19 77 TRP A CA 1
ATOM 591 C C . TRP A 1 77 ? 19.205 4.534 -14.195 1.00 92.19 77 TRP A C 1
ATOM 593 O O . TRP A 1 77 ? 19.354 5.527 -14.896 1.00 92.19 77 TRP A O 1
ATOM 603 N N . GLY A 1 78 ? 20.231 3.761 -13.828 1.00 90.56 78 GLY A N 1
ATOM 604 C CA . GLY A 1 78 ? 21.598 3.968 -14.311 1.00 90.56 78 GLY A CA 1
ATOM 605 C C . GLY A 1 78 ? 21.814 3.589 -15.783 1.00 90.56 78 GLY A C 1
ATOM 606 O O . GLY A 1 78 ? 22.883 3.852 -16.329 1.00 90.56 78 GLY A O 1
ATOM 607 N N . SER A 1 79 ? 20.832 2.963 -16.439 1.00 95.56 79 SER A N 1
ATOM 608 C CA . SER A 1 79 ? 20.936 2.552 -17.839 1.00 95.56 79 SER A CA 1
ATOM 609 C C . SER A 1 79 ? 20.420 3.627 -18.798 1.00 95.56 79 SER A C 1
ATOM 611 O O . SER A 1 79 ? 19.439 4.321 -18.522 1.00 95.56 79 SER A O 1
ATOM 613 N N . ALA A 1 80 ? 21.024 3.706 -19.987 1.00 91.75 80 ALA A N 1
ATOM 614 C CA . ALA A 1 80 ? 20.573 4.615 -21.043 1.00 91.75 80 ALA A CA 1
ATOM 615 C C . ALA A 1 80 ? 19.108 4.357 -21.452 1.00 91.75 80 ALA A C 1
ATOM 617 O O . ALA A 1 80 ? 18.344 5.298 -21.653 1.00 91.75 80 ALA A O 1
ATOM 618 N N . GLN A 1 81 ? 18.691 3.086 -21.508 1.00 91.06 81 GLN A N 1
ATOM 619 C CA . GLN A 1 81 ? 17.317 2.704 -21.850 1.00 91.06 81 GLN A CA 1
ATOM 620 C C . GLN A 1 81 ? 16.304 3.136 -20.779 1.00 91.06 81 GLN A C 1
ATOM 622 O O . GLN A 1 81 ? 15.191 3.553 -21.111 1.00 91.06 81 GLN A O 1
ATOM 627 N N . GLY A 1 82 ? 16.675 3.047 -19.498 1.00 89.94 82 GLY A N 1
ATOM 628 C CA . GLY A 1 82 ? 15.835 3.513 -18.396 1.00 89.94 82 GLY A CA 1
ATOM 629 C C . GLY A 1 82 ? 15.614 5.024 -18.447 1.00 89.94 82 GLY A C 1
ATOM 630 O O . GLY A 1 82 ? 14.476 5.478 -18.329 1.00 89.94 82 GLY A O 1
ATOM 631 N N . MET A 1 83 ? 16.678 5.792 -18.702 1.00 92.31 83 MET A N 1
ATOM 632 C CA . MET A 1 83 ? 16.603 7.249 -18.861 1.00 92.31 83 MET A CA 1
ATOM 633 C C . MET A 1 83 ? 15.756 7.665 -20.070 1.00 92.31 83 MET A C 1
ATOM 635 O O . MET A 1 83 ? 14.880 8.518 -19.935 1.00 92.31 83 MET A O 1
ATOM 639 N N . ASP A 1 84 ? 15.946 7.024 -21.225 1.00 94.06 84 ASP A N 1
ATOM 640 C CA . ASP A 1 84 ? 15.145 7.277 -22.432 1.00 94.06 84 ASP A CA 1
ATOM 641 C C . ASP A 1 84 ? 13.649 6.993 -22.204 1.00 94.06 84 ASP A C 1
ATOM 643 O O . ASP A 1 84 ? 12.781 7.791 -22.562 1.00 94.06 84 ASP A O 1
ATOM 647 N N . SER A 1 85 ? 13.333 5.888 -21.523 1.00 93.12 85 SER A N 1
ATOM 648 C CA . SER A 1 85 ? 11.947 5.530 -21.190 1.00 93.12 85 SER A CA 1
ATOM 649 C C . SER A 1 85 ? 11.290 6.554 -20.256 1.00 93.12 85 SER A C 1
ATOM 651 O O . SER A 1 85 ? 10.115 6.884 -20.432 1.00 93.12 85 SER A O 1
ATOM 653 N N . MET A 1 86 ? 12.038 7.090 -19.285 1.00 90.75 86 MET A N 1
ATOM 654 C CA . MET A 1 86 ? 11.551 8.149 -18.394 1.00 90.75 86 MET A CA 1
ATOM 655 C C . MET A 1 86 ? 11.302 9.464 -19.138 1.00 90.75 86 MET A C 1
ATOM 657 O O . MET A 1 86 ? 10.256 10.082 -18.939 1.00 90.75 86 MET A O 1
ATOM 661 N N . LEU A 1 87 ? 12.210 9.872 -20.029 1.00 91.00 87 LEU A N 1
ATOM 662 C CA . LEU A 1 87 ? 12.044 11.089 -20.831 1.00 91.00 87 LEU A CA 1
ATOM 663 C C . LEU A 1 87 ? 10.805 11.014 -21.731 1.00 91.00 87 LEU A C 1
ATOM 665 O O . LEU A 1 87 ? 10.003 11.948 -21.748 1.00 91.00 87 LEU A O 1
ATOM 669 N N . LYS A 1 88 ? 10.590 9.875 -22.399 1.00 92.94 88 LYS A N 1
ATOM 670 C CA . LYS A 1 88 ? 9.387 9.633 -23.215 1.00 92.94 88 LYS A CA 1
ATOM 671 C C . LYS A 1 88 ? 8.099 9.740 -22.404 1.00 92.94 88 LYS A C 1
ATOM 673 O O . LYS A 1 88 ? 7.110 10.296 -22.880 1.00 92.94 88 LYS A O 1
ATOM 678 N N . TYR A 1 89 ? 8.095 9.218 -21.177 1.00 90.50 89 TYR A N 1
ATOM 679 C CA . TYR A 1 89 ? 6.939 9.341 -20.293 1.00 90.50 89 TYR A CA 1
ATOM 680 C C . TYR A 1 89 ? 6.657 10.800 -19.914 1.00 90.50 89 TYR A C 1
ATOM 682 O O . TYR A 1 89 ? 5.502 11.220 -19.962 1.00 90.50 89 TYR A O 1
ATOM 690 N N . LEU A 1 90 ? 7.695 11.568 -19.561 1.00 90.38 90 LEU A N 1
ATOM 691 C CA . LEU A 1 90 ? 7.555 12.979 -19.189 1.00 90.38 90 LEU A CA 1
ATOM 692 C C . LEU A 1 90 ? 7.009 13.824 -20.342 1.00 90.38 90 LEU A C 1
ATOM 694 O O . LEU A 1 90 ? 6.111 14.628 -20.117 1.00 90.38 90 LEU A O 1
ATOM 698 N N . GLN A 1 91 ? 7.491 13.595 -21.565 1.00 90.62 91 GLN A N 1
ATOM 699 C CA . GLN A 1 91 ? 6.986 14.274 -22.762 1.00 90.62 91 GLN A CA 1
ATOM 700 C C . GLN A 1 91 ? 5.495 13.991 -22.976 1.00 90.62 91 GLN A C 1
ATOM 702 O O . GLN A 1 91 ? 4.694 14.919 -22.996 1.00 90.62 91 GLN A O 1
ATOM 707 N N . ARG A 1 92 ? 5.092 12.711 -22.984 1.00 88.38 92 ARG A N 1
ATOM 708 C CA . ARG A 1 92 ? 3.677 12.340 -23.147 1.00 88.38 92 ARG A CA 1
ATOM 709 C C . ARG A 1 92 ? 2.782 12.933 -22.056 1.00 88.38 92 ARG A C 1
ATOM 711 O O . ARG A 1 92 ? 1.646 13.297 -22.320 1.00 88.38 92 ARG A O 1
ATOM 718 N N . LYS A 1 93 ? 3.280 13.015 -20.820 1.00 80.81 93 LYS A N 1
ATOM 719 C CA . LYS A 1 93 ? 2.540 13.596 -19.694 1.00 80.81 93 LYS A CA 1
ATOM 720 C C . LYS A 1 93 ? 2.280 15.089 -19.858 1.00 80.81 93 LYS A C 1
ATOM 722 O O . LYS A 1 93 ? 1.248 15.536 -19.378 1.00 80.81 93 LYS A O 1
ATOM 727 N N . ILE A 1 94 ? 3.203 15.829 -20.471 1.00 76.06 94 ILE A N 1
ATOM 728 C CA . ILE A 1 94 ? 3.039 17.259 -20.763 1.00 76.06 94 ILE A CA 1
ATOM 729 C C . ILE A 1 94 ? 1.996 17.450 -21.869 1.00 76.06 94 ILE A C 1
ATOM 731 O O . ILE A 1 94 ? 1.164 18.338 -21.747 1.00 76.06 94 ILE A O 1
ATOM 735 N N . ASP A 1 95 ? 1.987 16.574 -22.876 1.00 62.00 95 ASP A N 1
ATOM 736 C CA . ASP A 1 95 ? 1.035 16.625 -23.998 1.00 62.00 95 ASP A CA 1
ATOM 737 C C . ASP A 1 95 ? -0.388 16.137 -23.633 1.00 62.00 95 ASP A C 1
ATOM 739 O O . ASP A 1 95 ? -1.333 16.343 -24.391 1.00 62.00 95 ASP A O 1
ATOM 743 N N . GLU A 1 96 ? -0.553 15.450 -22.495 1.00 62.31 96 GLU A N 1
ATOM 744 C CA . GLU A 1 96 ? -1.848 14.989 -21.960 1.00 62.31 96 GLU A CA 1
ATOM 745 C C . GLU A 1 96 ? -2.580 16.059 -21.107 1.00 62.31 96 GLU A C 1
ATOM 747 O O . GLU A 1 96 ? -3.678 15.776 -20.616 1.00 62.31 96 GLU A O 1
ATOM 752 N N . PHE A 1 97 ? -1.993 17.250 -20.913 1.00 48.03 97 PHE A N 1
ATOM 753 C CA . PHE A 1 97 ? -2.618 18.423 -20.273 1.00 48.03 97 PHE A CA 1
ATOM 754 C C . PHE A 1 97 ? -3.122 19.431 -21.309 1.00 48.03 97 PHE A C 1
ATOM 756 O O . PHE A 1 97 ? -4.190 20.029 -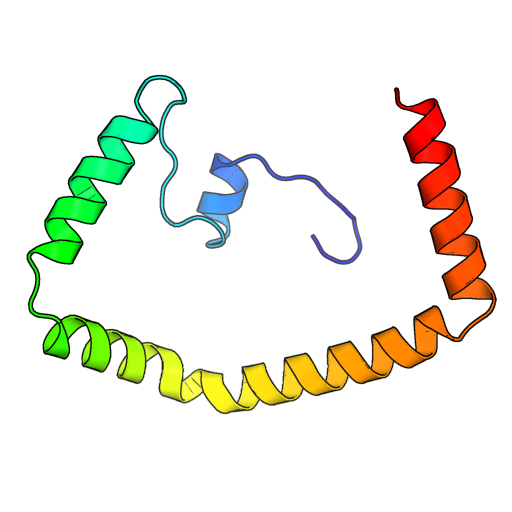21.040 1.00 48.03 97 PHE A O 1
#

Nearest PDB structures (foldseek):
  2fw2-assembly1_F  TM=9.855E-01  e=2.595E-08  Homo sapiens
  6lvo-assembly1_A  TM=8.888E-01  e=8.405E-01  Bosea sp. PAMC 26642
  4elx-assembly1_D  TM=5.970E-01  e=7.836E-01  Escherichia coli K-12
  1xx4-assembly1_A  TM=7.907E-01  e=3.656E+00  Rattus norvegicus

Solvent-accessible surface area (backbone atoms only — not comparable to full-atom values): 5817 Å² total; per-residue (Å²): 92,88,88,76,66,60,84,71,54,68,67,59,32,30,80,69,70,77,32,96,77,83,71,56,84,94,47,36,68,59,60,49,50,54,53,51,52,54,59,69,69,46,61,66,65,59,55,50,52,54,50,47,66,69,42,60,86,49,45,66,60,52,53,53,48,52,50,53,51,51,57,51,48,54,56,39,61,73,30,72,69,40,46,52,55,50,52,55,51,54,52,53,58,61,76,74,110

Radius of gyration: 19.93 Å; Cα contacts (8 Å, |Δi|>4): 20; chains: 1; bounding box: 42×33×47 Å